Protein AF-A0A8K0TAZ8-F1 (afdb_monomer_lite)

Organism: NCBI:txid40658

Sequence (53 aa):
MTDYSIYTDLNSKSPSIRLLTLQPSADGNPTIRCSLAPVELDRNPAFEALSYC

Radius of gyration: 14.71 Å; chains: 1; bounding box: 34×33×36 Å

Foldseek 3Di:
DDPPPPDDDADPVADKDKDWDWDQDPPPPRDIDIDIDIDGCVVVDDDDDDDDD

Structure (mmCIF, N/CA/C/O backbone):
data_AF-A0A8K0TAZ8-F1
#
_entry.id   AF-A0A8K0TAZ8-F1
#
loop_
_atom_site.group_PDB
_atom_site.id
_atom_site.type_symbol
_atom_site.label_atom_id
_atom_site.label_alt_id
_atom_site.label_comp_id
_atom_site.label_asym_id
_atom_site.label_entity_id
_atom_site.label_seq_id
_atom_site.pdbx_PDB_ins_code
_atom_site.Cartn_x
_atom_site.Cartn_y
_atom_site.Cartn_z
_atom_site.occupancy
_atom_site.B_iso_or_equiv
_atom_site.auth_seq_id
_atom_site.auth_comp_id
_atom_site.auth_asym_id
_atom_site.auth_atom_id
_atom_site.pdbx_PDB_model_num
ATOM 1 N N . MET A 1 1 ? 5.914 23.647 12.166 1.00 39.41 1 MET A N 1
ATOM 2 C CA . MET A 1 1 ? 6.933 23.186 11.204 1.00 39.41 1 MET A CA 1
ATOM 3 C C . MET A 1 1 ? 6.153 22.551 10.070 1.00 39.41 1 MET A C 1
ATOM 5 O O . MET A 1 1 ? 5.545 21.514 10.284 1.00 39.41 1 MET A O 1
ATOM 9 N N . THR A 1 2 ? 5.973 23.274 8.968 1.00 43.69 2 THR A N 1
ATOM 10 C CA . THR A 1 2 ? 5.074 22.858 7.885 1.00 43.69 2 THR A CA 1
ATOM 11 C C . THR A 1 2 ? 5.851 21.911 6.986 1.00 43.69 2 THR A C 1
ATOM 13 O O . THR A 1 2 ? 6.721 22.349 6.236 1.00 43.69 2 THR A O 1
ATOM 16 N N . ASP A 1 3 ? 5.606 20.617 7.152 1.00 53.91 3 ASP A N 1
ATOM 17 C CA . ASP A 1 3 ? 6.240 19.559 6.374 1.00 53.91 3 ASP A CA 1
ATOM 18 C C . ASP A 1 3 ? 5.608 19.567 4.976 1.00 53.91 3 ASP A C 1
ATOM 20 O O . ASP A 1 3 ? 4.529 19.020 4.747 1.00 53.91 3 ASP A O 1
ATOM 24 N N . TYR A 1 4 ? 6.208 20.317 4.052 1.00 53.84 4 TYR A N 1
ATOM 25 C CA . TYR A 1 4 ? 5.831 20.241 2.647 1.00 53.84 4 TYR A CA 1
ATOM 26 C C . TYR A 1 4 ? 6.327 18.894 2.135 1.00 53.84 4 TYR A C 1
ATOM 28 O O . TYR A 1 4 ? 7.509 18.735 1.840 1.00 53.84 4 TYR A O 1
ATOM 36 N N . SER A 1 5 ? 5.429 17.918 2.035 1.00 64.50 5 SER A N 1
ATOM 37 C CA . SER A 1 5 ? 5.721 16.652 1.373 1.00 64.50 5 SER A CA 1
ATOM 38 C C . SER A 1 5 ? 6.049 16.937 -0.094 1.00 64.50 5 SER A C 1
ATOM 40 O O . SER A 1 5 ? 5.154 17.166 -0.910 1.00 64.50 5 SER A O 1
ATOM 42 N N . ILE A 1 6 ? 7.345 16.987 -0.409 1.00 74.88 6 ILE A N 1
ATOM 43 C CA . ILE A 1 6 ? 7.857 17.157 -1.766 1.00 74.88 6 ILE A CA 1
ATOM 44 C C . ILE A 1 6 ? 7.352 15.976 -2.590 1.00 74.88 6 ILE A C 1
ATOM 46 O O . ILE A 1 6 ? 7.579 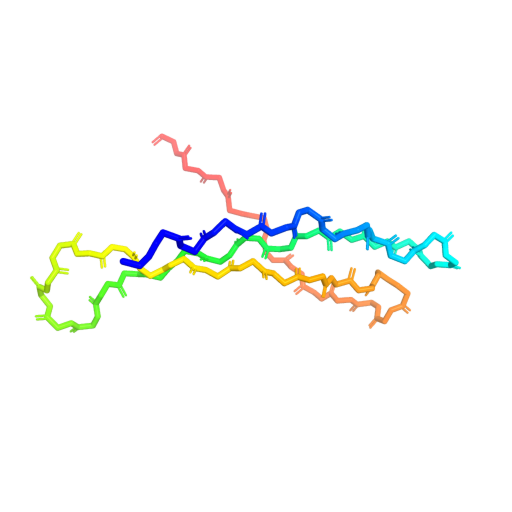14.810 -2.254 1.00 74.88 6 ILE A O 1
ATOM 50 N N . TYR A 1 7 ? 6.640 16.283 -3.671 1.00 75.50 7 TYR A N 1
ATOM 51 C CA . TYR A 1 7 ? 6.204 15.277 -4.623 1.00 75.50 7 TYR A CA 1
ATOM 52 C C . TYR A 1 7 ? 7.432 14.533 -5.169 1.00 75.50 7 TYR A C 1
ATOM 54 O O . TYR A 1 7 ? 8.321 15.138 -5.762 1.00 75.50 7 TYR A O 1
ATOM 62 N N . THR A 1 8 ? 7.488 13.223 -4.929 1.00 77.81 8 THR A N 1
ATOM 63 C CA . THR A 1 8 ? 8.575 12.353 -5.395 1.00 77.81 8 THR A CA 1
ATOM 64 C C . THR A 1 8 ? 8.047 11.477 -6.511 1.00 77.81 8 THR A C 1
ATOM 66 O O . THR A 1 8 ? 7.105 10.718 -6.279 1.00 77.81 8 THR A O 1
ATOM 69 N N . ASP A 1 9 ? 8.632 11.572 -7.702 1.00 83.31 9 ASP A N 1
ATOM 70 C CA . ASP A 1 9 ? 8.223 10.771 -8.852 1.00 83.31 9 ASP A CA 1
ATOM 71 C C . ASP A 1 9 ? 8.299 9.265 -8.588 1.00 83.31 9 ASP A C 1
ATOM 73 O O . ASP A 1 9 ? 9.149 8.768 -7.847 1.00 83.31 9 ASP A O 1
ATOM 77 N N . LEU A 1 10 ? 7.374 8.534 -9.210 1.00 8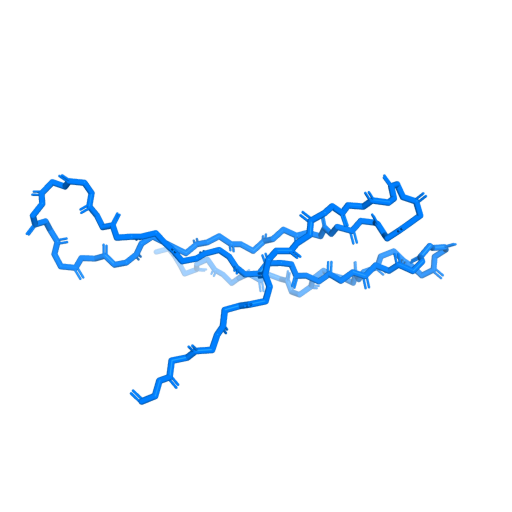4.38 10 LEU A N 1
ATOM 78 C CA . LEU A 1 10 ? 7.424 7.078 -9.239 1.00 84.38 10 LEU A CA 1
ATOM 79 C C . LEU A 1 10 ? 8.572 6.609 -10.140 1.00 84.38 10 LEU A C 1
ATOM 81 O O . LEU A 1 10 ? 8.944 7.284 -11.101 1.00 84.38 10 LEU A O 1
ATOM 85 N N . ASN A 1 11 ? 9.124 5.433 -9.838 1.00 81.38 11 ASN A N 1
ATOM 86 C CA . ASN A 1 11 ? 10.168 4.834 -10.659 1.00 81.38 11 ASN A CA 1
ATOM 87 C C . ASN A 1 11 ? 9.624 4.573 -12.072 1.00 81.38 11 ASN A C 1
ATOM 89 O O . ASN A 1 11 ? 8.736 3.747 -12.253 1.00 81.38 11 ASN A O 1
ATOM 93 N N . SER A 1 12 ? 10.171 5.254 -13.079 1.00 79.56 12 SER A N 1
ATOM 94 C CA . SER A 1 12 ? 9.744 5.113 -14.476 1.00 79.56 12 SER A CA 1
ATOM 95 C C . SER A 1 12 ? 10.240 3.829 -15.147 1.00 79.56 12 SER A C 1
ATOM 97 O O . SER A 1 12 ? 9.817 3.519 -16.258 1.00 79.56 12 SER A O 1
ATOM 99 N N . LYS A 1 13 ? 11.143 3.079 -14.499 1.00 85.69 13 LYS A N 1
ATOM 100 C CA . LYS A 1 13 ? 11.725 1.844 -15.044 1.00 85.69 13 LYS A CA 1
ATOM 101 C C . LYS A 1 13 ? 10.880 0.599 -14.780 1.00 85.69 13 LYS A C 1
ATOM 103 O O . LYS A 1 13 ? 11.092 -0.405 -15.454 1.00 85.69 13 LYS A O 1
ATOM 108 N N . SER A 1 14 ? 9.959 0.647 -13.820 1.00 83.81 14 SER A N 1
ATOM 109 C CA . SER A 1 14 ? 9.074 -0.468 -13.476 1.00 83.81 14 SER A CA 1
ATOM 110 C C . SER A 1 14 ? 7.634 0.026 -13.310 1.00 83.81 14 SER A C 1
ATOM 112 O O . SER A 1 14 ? 7.414 1.135 -12.812 1.00 83.81 14 SER A O 1
ATOM 114 N N . PRO A 1 15 ? 6.624 -0.764 -13.722 1.00 86.44 15 PRO A N 1
ATOM 115 C CA . PRO A 1 15 ? 5.234 -0.416 -13.464 1.00 86.44 15 PRO A CA 1
ATOM 116 C C . PRO A 1 15 ? 5.024 -0.290 -11.953 1.00 86.44 15 PRO A C 1
ATOM 118 O O . PRO A 1 15 ? 5.233 -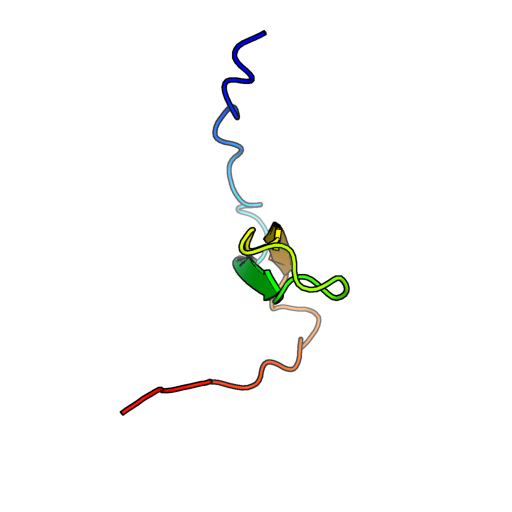1.249 -11.210 1.00 86.44 15 PRO A O 1
ATOM 121 N N . SER A 1 16 ? 4.648 0.899 -11.491 1.00 88.62 16 SER A N 1
ATOM 122 C CA . SER A 1 16 ? 4.520 1.196 -10.067 1.00 88.62 16 SER A CA 1
ATOM 123 C C . SER A 1 16 ? 3.294 2.055 -9.778 1.00 88.62 16 SER A C 1
ATOM 125 O O . SER A 1 16 ? 2.837 2.832 -10.617 1.00 88.62 16 SER A O 1
ATOM 127 N N . ILE A 1 17 ? 2.744 1.890 -8.578 1.00 86.81 17 ILE A N 1
ATOM 128 C CA . ILE A 1 17 ? 1.605 2.659 -8.062 1.00 86.81 17 ILE A CA 1
ATOM 129 C C . ILE A 1 17 ? 1.950 3.245 -6.695 1.00 86.81 17 ILE A C 1
ATOM 131 O O . ILE A 1 17 ? 2.917 2.828 -6.059 1.00 86.81 17 ILE A O 1
ATOM 135 N N . ARG A 1 18 ? 1.141 4.189 -6.208 1.00 87.94 18 ARG A N 1
ATOM 136 C CA . ARG A 1 18 ? 1.158 4.588 -4.794 1.00 87.94 18 ARG A CA 1
ATOM 137 C C . ARG A 1 18 ? -0.016 3.932 -4.079 1.00 87.94 18 ARG A C 1
ATOM 139 O O . ARG A 1 18 ? -1.161 4.159 -4.457 1.00 87.94 18 ARG A O 1
ATOM 146 N N . LEU A 1 19 ? 0.272 3.148 -3.048 1.00 86.75 19 LEU A N 1
ATOM 147 C CA . LEU A 1 19 ? -0.733 2.544 -2.186 1.00 86.75 19 LEU A CA 1
ATOM 148 C C . LEU A 1 19 ? -1.033 3.486 -1.018 1.00 86.75 19 LEU A C 1
ATOM 150 O O . LEU A 1 19 ? -0.148 3.762 -0.205 1.00 86.75 19 LEU A O 1
ATOM 154 N N . LEU A 1 20 ? -2.275 3.966 -0.943 1.00 87.44 20 LEU A N 1
ATOM 155 C CA . LEU A 1 20 ? -2.799 4.688 0.214 1.00 87.44 20 LEU A CA 1
ATOM 156 C C . LEU A 1 20 ? -3.382 3.676 1.201 1.00 87.44 20 LEU A C 1
ATOM 158 O O . LEU A 1 20 ? -4.343 2.983 0.877 1.00 87.44 20 LEU A O 1
ATOM 162 N N . THR A 1 21 ? -2.826 3.616 2.408 1.00 85.75 21 THR A N 1
ATOM 163 C CA . THR A 1 21 ? -3.376 2.806 3.500 1.00 85.75 21 THR A CA 1
ATOM 164 C C . THR A 1 21 ? -4.053 3.717 4.511 1.00 85.75 21 THR A C 1
ATOM 166 O O . THR A 1 21 ? -3.435 4.659 5.009 1.00 85.75 21 THR A O 1
ATOM 169 N N . LEU A 1 22 ? -5.313 3.418 4.825 1.00 86.12 22 LEU A N 1
ATOM 170 C CA . LEU A 1 22 ? -6.08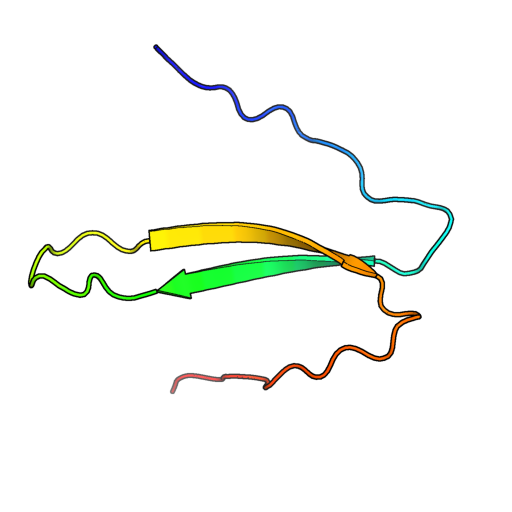4 4.080 5.873 1.00 86.12 22 LEU A CA 1
ATOM 171 C C . LEU A 1 22 ? -6.292 3.089 7.016 1.00 86.12 22 LEU A C 1
ATOM 173 O O . LEU A 1 22 ? -6.831 2.006 6.801 1.00 86.12 22 LEU A O 1
ATOM 177 N N . GLN A 1 23 ? -5.859 3.445 8.221 1.00 84.44 23 GLN A N 1
ATOM 178 C CA . GLN A 1 23 ? -6.034 2.619 9.412 1.00 84.44 23 GLN A CA 1
ATOM 179 C C . GLN A 1 23 ? -6.841 3.382 10.466 1.00 84.44 23 GLN A C 1
ATOM 181 O O . GLN A 1 23 ? -6.519 4.542 10.758 1.00 84.44 23 GLN A O 1
ATOM 186 N N . PRO A 1 24 ? -7.873 2.756 11.062 1.00 82.56 24 PRO A N 1
ATOM 187 C CA . PRO A 1 24 ? -8.537 3.329 12.222 1.00 82.56 24 PRO A CA 1
ATOM 188 C C . PRO A 1 24 ? -7.536 3.453 13.375 1.00 82.56 24 PRO A C 1
ATOM 190 O O . PRO A 1 24 ? -6.601 2.656 13.494 1.00 82.56 24 PRO A O 1
ATOM 193 N N . SER A 1 25 ? -7.719 4.450 14.239 1.00 79.12 25 SER A N 1
ATOM 194 C CA . SER A 1 25 ? -6.928 4.511 15.464 1.00 79.12 25 SER A CA 1
ATOM 195 C C . SER A 1 25 ? -7.289 3.343 16.375 1.00 79.12 25 SER A C 1
ATOM 197 O O . SER A 1 25 ? -8.468 3.075 16.604 1.00 79.12 25 SER A O 1
ATOM 199 N N . ALA A 1 26 ? -6.280 2.680 16.931 1.00 73.81 26 ALA A N 1
ATOM 200 C CA . ALA A 1 26 ? -6.476 1.578 17.867 1.00 73.81 26 ALA A CA 1
ATOM 201 C C . ALA A 1 26 ? -7.022 2.040 19.237 1.00 73.81 26 ALA A C 1
ATOM 203 O O . ALA A 1 26 ? -7.557 1.228 19.986 1.00 73.81 26 ALA A O 1
ATOM 204 N N . ASP A 1 27 ? -6.950 3.342 19.544 1.00 77.69 27 ASP A N 1
ATOM 205 C CA . ASP A 1 27 ? -7.024 3.834 20.929 1.00 77.69 27 ASP A CA 1
ATOM 206 C C . ASP A 1 27 ? -8.280 4.686 21.209 1.00 77.69 27 ASP A C 1
ATOM 208 O O . ASP A 1 27 ? -8.285 5.525 22.108 1.00 77.69 27 ASP A O 1
ATOM 212 N N . GLY A 1 28 ? -9.334 4.567 20.392 1.00 69.19 28 GLY A N 1
ATOM 213 C CA . GLY A 1 28 ? -10.544 5.403 20.513 1.00 69.19 28 GLY A CA 1
ATOM 214 C C . GLY A 1 28 ? -10.335 6.884 20.154 1.00 69.19 28 GLY A C 1
ATOM 215 O O . GLY A 1 28 ? -11.250 7.697 20.268 1.00 69.19 28 GLY A O 1
ATOM 216 N N . ASN A 1 29 ? -9.138 7.246 19.690 1.00 75.56 29 ASN A N 1
ATOM 217 C CA . ASN A 1 29 ? -8.840 8.559 19.136 1.00 75.56 29 ASN A CA 1
ATOM 218 C C . ASN A 1 29 ? -9.475 8.674 17.729 1.00 75.56 29 ASN A C 1
ATOM 220 O O . ASN A 1 29 ? -9.253 7.789 16.905 1.00 75.56 29 ASN A O 1
ATOM 224 N N . PRO A 1 30 ? -10.218 9.748 17.403 1.00 74.38 30 PRO A N 1
ATOM 225 C CA . PRO A 1 30 ? -10.889 9.908 16.105 1.00 74.38 30 PRO A CA 1
ATOM 226 C C . PRO A 1 30 ? -9.937 10.120 14.910 1.00 74.38 30 PRO A C 1
ATOM 228 O O . PRO A 1 30 ? -10.388 10.347 13.789 1.00 74.38 30 PRO A O 1
ATOM 231 N N . THR A 1 31 ? -8.622 10.080 15.122 1.00 83.38 31 THR A N 1
ATOM 232 C CA . THR A 1 31 ? -7.625 10.319 14.075 1.00 83.38 31 THR A CA 1
ATOM 233 C C . THR A 1 31 ? -7.430 9.084 13.194 1.00 83.38 31 THR A C 1
ATOM 235 O O . THR A 1 31 ? -7.064 8.016 13.678 1.00 83.38 31 THR A O 1
ATOM 238 N N . ILE A 1 32 ? -7.599 9.238 11.883 1.00 84.69 32 ILE A N 1
ATOM 239 C CA . ILE A 1 32 ? -7.256 8.202 10.901 1.00 84.69 32 ILE A CA 1
ATOM 240 C C . ILE A 1 32 ? -5.747 8.251 10.650 1.00 84.69 32 ILE A C 1
ATOM 242 O O . ILE A 1 32 ? -5.193 9.316 10.370 1.00 84.69 32 ILE A O 1
ATOM 246 N N . ARG A 1 33 ? -5.070 7.101 10.740 1.00 85.75 33 ARG A N 1
ATOM 247 C CA . ARG A 1 33 ? -3.667 6.988 10.329 1.00 85.75 33 ARG A CA 1
ATOM 248 C C . ARG A 1 33 ? -3.620 6.738 8.829 1.00 85.75 33 ARG A C 1
ATOM 250 O O . ARG A 1 33 ? -4.197 5.767 8.345 1.00 85.75 33 ARG A O 1
ATOM 257 N N . CYS A 1 34 ? -2.918 7.608 8.116 1.00 87.44 34 CYS A N 1
ATOM 258 C CA . CYS A 1 34 ? -2.746 7.516 6.672 1.00 87.44 34 CYS A CA 1
ATOM 259 C C . CYS A 1 34 ? -1.271 7.277 6.351 1.00 87.44 34 CYS A C 1
ATOM 261 O O . CYS A 1 34 ? -0.405 7.980 6.873 1.00 87.44 34 CYS A O 1
ATOM 263 N N . SER A 1 35 ? -0.981 6.327 5.467 1.00 87.69 35 SER A N 1
ATOM 264 C CA . SER A 1 35 ? 0.352 6.152 4.887 1.00 87.69 35 SER A CA 1
ATOM 265 C C . SER A 1 35 ? 0.265 6.026 3.370 1.00 87.69 35 SER A C 1
ATOM 267 O O . SER A 1 35 ? -0.709 5.504 2.830 1.00 87.69 35 SER A O 1
ATOM 269 N N . LEU A 1 36 ? 1.284 6.536 2.680 1.00 87.38 36 LEU A N 1
ATOM 270 C CA . LEU A 1 36 ? 1.401 6.471 1.229 1.00 87.38 36 LEU A CA 1
ATOM 271 C C . LEU A 1 36 ? 2.755 5.854 0.886 1.00 87.38 36 LEU A C 1
ATOM 273 O O . LEU A 1 36 ? 3.787 6.393 1.283 1.00 87.38 36 LEU A O 1
ATOM 277 N N . ALA A 1 37 ? 2.757 4.736 0.164 1.00 86.75 37 ALA A N 1
ATOM 278 C CA . ALA A 1 37 ? 3.982 4.024 -0.195 1.00 86.75 37 ALA A CA 1
ATOM 279 C C . ALA A 1 37 ? 4.012 3.674 -1.692 1.00 86.75 37 ALA A C 1
ATOM 281 O O . ALA A 1 37 ? 2.975 3.295 -2.243 1.00 86.75 37 ALA A O 1
ATOM 282 N N . PRO A 1 38 ? 5.167 3.783 -2.372 1.00 88.12 38 PRO A N 1
ATOM 283 C CA . PRO A 1 38 ? 5.325 3.256 -3.721 1.00 88.12 38 PRO A CA 1
ATOM 284 C C . PRO A 1 38 ? 5.341 1.722 -3.689 1.00 88.12 38 PRO A C 1
ATOM 286 O O . PRO A 1 38 ? 5.985 1.124 -2.827 1.00 88.12 38 PRO A O 1
ATOM 289 N N . VAL A 1 39 ? 4.660 1.086 -4.640 1.00 87.81 39 VAL A N 1
ATOM 290 C CA . VAL A 1 39 ? 4.677 -0.371 -4.816 1.00 87.81 39 VAL A CA 1
ATOM 291 C C . VAL A 1 39 ? 5.003 -0.715 -6.263 1.00 87.81 39 VAL A C 1
ATOM 293 O O . VAL A 1 39 ? 4.374 -0.192 -7.183 1.00 87.81 39 VAL A O 1
ATOM 296 N N . GLU A 1 40 ? 5.987 -1.594 -6.450 1.00 89.25 40 GLU A N 1
ATOM 297 C CA . GLU A 1 40 ? 6.358 -2.150 -7.753 1.00 89.25 40 GLU A CA 1
ATOM 298 C C . GLU A 1 40 ? 5.433 -3.330 -8.090 1.00 89.25 40 GLU A C 1
ATOM 300 O O . GLU A 1 40 ? 5.258 -4.250 -7.288 1.00 89.25 40 GLU A O 1
ATOM 305 N N . LEU A 1 41 ? 4.805 -3.291 -9.265 1.00 85.25 41 LEU A N 1
ATOM 306 C CA . LEU A 1 41 ? 3.822 -4.292 -9.694 1.00 85.25 41 LEU A CA 1
ATOM 307 C C . LEU A 1 41 ? 4.470 -5.559 -10.271 1.00 85.25 41 LEU A C 1
ATOM 309 O O . LEU A 1 41 ? 3.819 -6.595 -10.381 1.00 85.25 41 LEU A O 1
ATOM 313 N N . ASP A 1 42 ? 5.752 -5.495 -10.620 1.00 86.19 42 ASP A N 1
ATOM 314 C CA . ASP A 1 42 ? 6.548 -6.618 -11.128 1.00 86.19 42 ASP A CA 1
ATOM 315 C C . ASP A 1 42 ? 6.828 -7.697 -10.067 1.00 86.19 42 ASP A C 1
ATOM 317 O O . ASP A 1 42 ? 7.127 -8.840 -10.409 1.00 86.19 42 ASP A O 1
ATOM 321 N N . ARG A 1 43 ? 6.656 -7.376 -8.779 1.00 81.31 43 ARG A N 1
ATOM 322 C CA . ARG A 1 43 ? 6.781 -8.328 -7.662 1.00 81.31 43 ARG A CA 1
ATOM 323 C C . ARG A 1 43 ? 5.504 -9.117 -7.367 1.00 81.31 43 ARG A C 1
ATOM 325 O O . ARG A 1 43 ? 5.442 -9.795 -6.344 1.00 81.31 43 ARG A O 1
ATOM 332 N N . ASN A 1 44 ? 4.498 -9.026 -8.240 1.00 76.81 44 ASN A N 1
ATOM 333 C CA . ASN A 1 44 ? 3.185 -9.654 -8.082 1.00 76.81 44 ASN A CA 1
ATOM 334 C C . ASN A 1 44 ? 2.539 -9.388 -6.701 1.00 76.81 44 ASN A C 1
ATOM 336 O O . ASN A 1 44 ? 2.215 -10.333 -5.974 1.00 76.81 44 ASN A O 1
ATOM 340 N N . PRO A 1 45 ? 2.392 -8.113 -6.292 1.00 78.69 45 PRO A 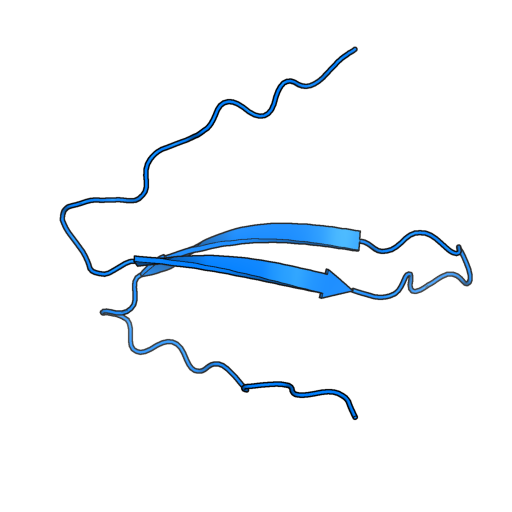N 1
ATOM 341 C CA . PRO A 1 45 ? 1.749 -7.784 -5.027 1.00 78.69 45 PRO A CA 1
ATOM 342 C C . PRO A 1 45 ? 0.264 -8.180 -5.056 1.00 78.69 45 PRO A C 1
ATOM 344 O O . PRO A 1 45 ? -0.450 -7.895 -6.017 1.00 78.69 45 PRO A O 1
ATOM 347 N N . ALA A 1 46 ? -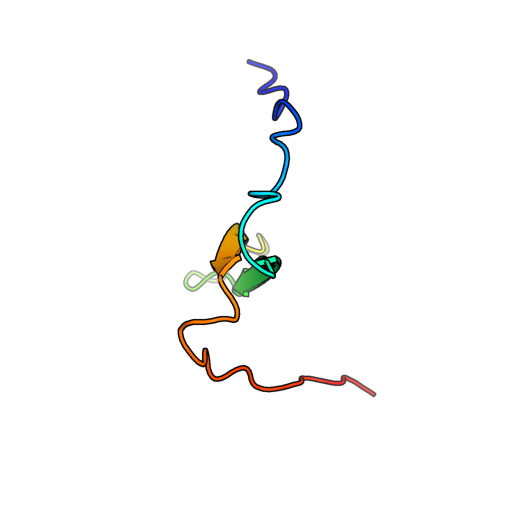0.214 -8.820 -3.987 1.00 77.88 46 ALA A N 1
ATOM 348 C CA . ALA A 1 46 ? -1.633 -9.108 -3.810 1.00 77.88 46 ALA A CA 1
ATOM 349 C C . ALA A 1 46 ? -2.315 -7.924 -3.111 1.00 77.88 46 ALA A C 1
ATOM 351 O O . ALA A 1 46 ? -1.934 -7.556 -1.999 1.00 77.88 46 ALA A O 1
ATOM 352 N N . PHE A 1 47 ? -3.328 -7.347 -3.755 1.00 74.56 47 PHE A N 1
ATOM 353 C CA . PHE A 1 47 ? -4.170 -6.305 -3.173 1.00 74.56 47 PHE A CA 1
ATOM 354 C C . PHE A 1 47 ? -5.624 -6.754 -3.179 1.00 74.56 47 PHE A C 1
ATOM 356 O O . PHE A 1 47 ? -6.107 -7.307 -4.167 1.00 74.56 47 PHE A O 1
ATOM 363 N N . GLU A 1 48 ? -6.329 -6.478 -2.091 1.00 71.12 48 GLU A N 1
ATOM 364 C CA . GLU A 1 48 ? -7.775 -6.632 -2.031 1.00 71.12 48 GLU A CA 1
ATOM 365 C C . GLU A 1 48 ? -8.430 -5.320 -2.473 1.00 71.12 48 GLU A C 1
ATOM 367 O O . GLU A 1 48 ? -8.128 -4.247 -1.945 1.00 71.12 48 GLU A O 1
ATOM 372 N N . ALA A 1 49 ? -9.307 -5.390 -3.473 1.00 68.12 49 ALA A N 1
ATOM 373 C CA . ALA A 1 49 ? -10.116 -4.248 -3.866 1.00 68.12 49 ALA A CA 1
ATOM 374 C C . ALA A 1 49 ? -11.281 -4.107 -2.879 1.00 68.12 49 ALA A C 1
ATOM 376 O O . ALA A 1 49 ? -12.158 -4.966 -2.824 1.00 68.12 49 ALA A O 1
ATOM 377 N N . LEU A 1 50 ? -11.296 -3.016 -2.114 1.00 69.31 50 LEU A N 1
ATOM 378 C CA . LEU A 1 50 ? -12.391 -2.686 -1.205 1.00 69.31 50 LEU A CA 1
ATOM 379 C C . LEU A 1 50 ? -13.322 -1.665 -1.871 1.00 69.31 50 LEU A C 1
ATOM 381 O O . LEU A 1 50 ? -12.874 -0.595 -2.282 1.00 69.31 50 LEU A O 1
ATOM 385 N N . SER A 1 51 ? -14.618 -1.974 -1.949 1.00 65.69 51 SER A N 1
ATOM 386 C CA . SER A 1 51 ? -15.670 -1.013 -2.307 1.00 65.69 51 SER A CA 1
ATOM 387 C C . SER A 1 51 ? -16.659 -0.874 -1.153 1.00 65.69 51 SER A C 1
ATOM 389 O O . SER A 1 51 ? -17.141 -1.885 -0.645 1.00 65.69 51 SER A O 1
ATOM 391 N N . TYR A 1 52 ? -16.994 0.357 -0.770 1.00 72.00 52 TYR A N 1
ATOM 392 C CA . TYR A 1 52 ? -18.030 0.646 0.225 1.00 72.00 52 TYR A CA 1
ATOM 393 C C . TYR A 1 52 ? -19.310 1.114 -0.485 1.00 72.00 52 TYR A C 1
ATOM 395 O O . TYR A 1 52 ? -19.216 1.863 -1.461 1.00 72.00 52 TYR A O 1
ATOM 403 N N . CYS A 1 53 ? -20.470 0.647 -0.012 1.00 56.06 53 CYS A N 1
ATOM 404 C CA . CYS A 1 53 ? -21.806 1.021 -0.495 1.00 56.06 53 CYS A CA 1
ATOM 405 C C . CYS A 1 53 ? -22.381 2.198 0.296 1.00 56.06 53 CYS A C 1
ATOM 407 O O . CYS A 1 53 ? -22.140 2.239 1.524 1.00 56.06 53 CYS A O 1
#

pLDDT: mean 77.84, std 11.39, range [39.41, 89.25]

Secondary structure (DSSP, 8-state):
-----------TTS-EEEEEEEE--TTS-SPPEEEEEEEEGGG----------